Protein AF-A0A843A117-F1 (afdb_monomer_lite)

Radius of gyration: 20.24 Å; chains: 1; bounding box: 35×20×68 Å

Sequence (84 aa):
MLGYYIGFAGAGQNITMLRYNASDYLRRAAENLSFGNMENVTLLMENFTVIEQAYEEAQQQYQEYRYQIDGYIFFSTIREIPDQ

Foldseek 3Di:
DVVLVVQLVVLVVLLVVLVVLLVVLVVVLVVCVVVVNVVSNVVSVVVSVVSVVVNVVSVVSNVVSVCVVVVCVVVVVVVPDDDD

Structure (mmCIF, N/CA/C/O backbone):
data_AF-A0A843A117-F1
#
_entry.id   AF-A0A843A117-F1
#
loop_
_atom_site.group_PDB
_atom_site.id
_atom_site.type_symbol
_atom_site.label_atom_id
_atom_site.label_alt_id
_atom_site.label_comp_id
_atom_site.label_asym_id
_atom_site.label_entity_id
_atom_site.label_seq_id
_atom_site.pdbx_PDB_ins_code
_atom_site.Cartn_x
_atom_site.Cartn_y
_atom_site.Cartn_z
_atom_site.occupancy
_atom_site.B_iso_or_equiv
_atom_site.auth_seq_id
_atom_site.auth_comp_id
_atom_site.auth_asym_id
_atom_site.auth_atom_id
_atom_site.pdbx_PDB_model_num
ATOM 1 N N . MET A 1 1 ? -19.437 2.243 20.201 1.00 75.81 1 MET A N 1
ATOM 2 C CA . MET A 1 1 ? -19.398 0.888 19.604 1.00 75.81 1 MET A CA 1
ATOM 3 C C . MET A 1 1 ? -19.598 0.900 18.095 1.00 75.81 1 MET A C 1
ATOM 5 O O . MET A 1 1 ? -18.636 0.597 17.410 1.00 75.81 1 MET A O 1
ATOM 9 N N . LEU A 1 2 ? -20.764 1.290 17.559 1.00 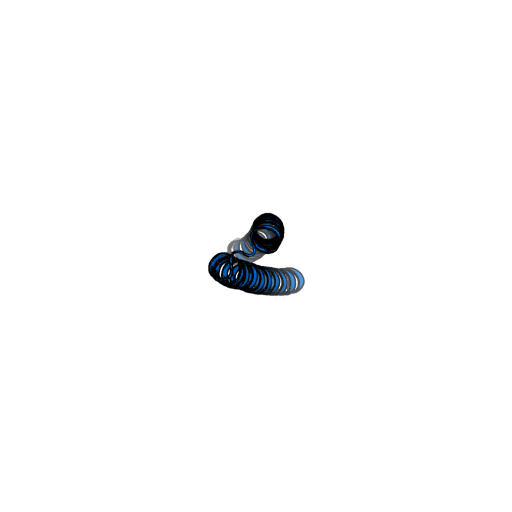87.00 2 LEU A N 1
ATOM 10 C CA . LEU A 1 2 ? -21.019 1.257 16.104 1.00 87.00 2 LEU A CA 1
ATOM 11 C C . LEU A 1 2 ? -19.953 1.997 15.269 1.00 87.00 2 LEU A C 1
ATOM 13 O O . LEU A 1 2 ? -19.518 1.486 14.245 1.00 87.00 2 LEU A O 1
ATOM 17 N N . GLY A 1 3 ? -19.466 3.147 15.749 1.00 91.62 3 GLY A N 1
ATOM 18 C CA . GLY A 1 3 ? -18.404 3.906 15.077 1.00 91.62 3 GLY A CA 1
ATOM 19 C C . GLY A 1 3 ? -17.093 3.135 14.870 1.00 91.62 3 GLY A C 1
ATOM 20 O O . GLY A 1 3 ? -16.463 3.313 13.836 1.00 91.62 3 GLY A O 1
ATOM 21 N N . TYR A 1 4 ? -16.708 2.235 15.787 1.00 92.19 4 TYR A N 1
ATOM 22 C CA . TYR A 1 4 ? -15.504 1.409 15.616 1.00 92.19 4 TYR A CA 1
ATOM 23 C C . TYR A 1 4 ? -15.693 0.338 14.544 1.00 92.19 4 TYR A C 1
ATOM 25 O O . TYR A 1 4 ? -14.779 0.104 13.768 1.00 92.19 4 TYR A O 1
ATOM 33 N N . TYR A 1 5 ? -16.882 -0.264 14.445 1.00 92.50 5 TYR A N 1
ATOM 34 C CA . TYR A 1 5 ? -17.194 -1.216 13.374 1.00 92.50 5 TYR A CA 1
ATOM 35 C C . TYR A 1 5 ? -17.264 -0.536 12.003 1.00 92.50 5 TYR A C 1
ATOM 37 O O . TYR A 1 5 ? -16.754 -1.078 11.026 1.00 92.50 5 TYR A O 1
ATOM 45 N N . ILE A 1 6 ? -17.844 0.668 11.933 1.00 95.50 6 ILE A N 1
ATOM 46 C CA . ILE A 1 6 ? -17.835 1.484 10.710 1.00 95.50 6 ILE A CA 1
ATOM 47 C C . ILE A 1 6 ? -16.392 1.844 10.331 1.00 95.50 6 ILE A C 1
ATOM 49 O O . ILE A 1 6 ? -16.006 1.664 9.179 1.00 95.50 6 ILE A O 1
ATOM 53 N N . GLY A 1 7 ? -15.584 2.294 11.297 1.00 96.12 7 GLY A N 1
ATOM 54 C CA . GLY A 1 7 ? -14.166 2.599 11.091 1.00 96.12 7 GLY A CA 1
ATOM 55 C C . GLY A 1 7 ? -13.365 1.385 10.619 1.00 96.12 7 GLY A C 1
ATOM 56 O O . GLY A 1 7 ? -12.638 1.476 9.636 1.00 96.12 7 GLY A O 1
ATOM 57 N N . PHE A 1 8 ? -13.567 0.225 11.246 1.00 96.00 8 PHE A N 1
ATOM 58 C CA . PHE A 1 8 ? -12.943 -1.043 10.868 1.00 96.00 8 PHE A CA 1
ATOM 59 C C . PHE A 1 8 ? -13.278 -1.450 9.428 1.00 96.00 8 PHE A C 1
ATOM 61 O O . PHE A 1 8 ? -12.380 -1.769 8.646 1.00 96.00 8 PHE A O 1
ATOM 68 N N . ALA A 1 9 ? -14.559 -1.390 9.051 1.00 97.06 9 ALA A N 1
ATOM 69 C CA . ALA A 1 9 ? -14.996 -1.683 7.690 1.00 97.06 9 ALA A CA 1
ATOM 70 C C . ALA A 1 9 ? -14.401 -0.692 6.674 1.00 97.06 9 ALA A C 1
ATOM 72 O O . ALA A 1 9 ? -13.911 -1.110 5.625 1.00 97.06 9 ALA A O 1
ATOM 73 N N . GLY A 1 10 ? -14.381 0.604 7.005 1.00 97.94 10 GLY A N 1
ATOM 74 C CA . GLY A 1 10 ? -13.771 1.643 6.174 1.00 97.94 10 GLY A CA 1
ATOM 75 C C . GLY A 1 10 ? -12.265 1.445 5.984 1.00 97.94 10 GLY A C 1
ATOM 76 O O . GLY A 1 10 ? -11.772 1.523 4.860 1.00 97.94 10 GLY A O 1
ATOM 77 N N . ALA A 1 11 ? -11.539 1.104 7.050 1.00 97.50 11 ALA A N 1
ATOM 78 C CA . ALA A 1 11 ? -10.115 0.787 6.980 1.00 97.50 11 ALA A CA 1
ATOM 79 C C . ALA A 1 11 ? -9.857 -0.455 6.106 1.00 97.50 11 ALA A C 1
ATOM 81 O O . ALA A 1 11 ? -8.979 -0.433 5.245 1.00 97.50 11 ALA A O 1
ATOM 82 N N . GLY A 1 12 ? -10.670 -1.510 6.243 1.00 98.00 12 GLY A N 1
ATOM 83 C CA . GLY A 1 12 ? -10.584 -2.705 5.395 1.00 98.00 12 GLY A CA 1
ATOM 84 C C . GLY A 1 12 ? -10.863 -2.422 3.912 1.00 98.00 12 GLY A C 1
ATOM 85 O O . GLY A 1 12 ? -10.171 -2.941 3.029 1.00 98.00 12 GLY A O 1
ATOM 86 N N . GLN A 1 13 ? -11.832 -1.550 3.620 1.00 98.25 13 GLN A N 1
ATOM 87 C CA . GLN A 1 13 ? -12.094 -1.074 2.261 1.00 98.25 13 GLN A CA 1
ATOM 88 C C . GLN A 1 13 ? -10.896 -0.291 1.705 1.00 98.25 13 GLN A C 1
ATOM 90 O O . GLN A 1 13 ? -10.489 -0.532 0.567 1.00 98.25 13 GLN A O 1
ATOM 95 N N . ASN A 1 14 ? -10.306 0.602 2.505 1.00 98.12 14 ASN A N 1
ATOM 96 C CA . ASN A 1 14 ? -9.142 1.387 2.102 1.00 98.12 14 ASN A CA 1
ATOM 97 C C . ASN A 1 14 ? -7.941 0.484 1.771 1.00 98.12 14 ASN A C 1
ATOM 99 O O . ASN A 1 14 ? -7.374 0.580 0.686 1.00 98.12 14 ASN A O 1
ATOM 103 N N . ILE A 1 15 ? -7.635 -0.485 2.642 1.00 98.50 15 ILE A N 1
ATOM 104 C CA . ILE A 1 15 ? -6.618 -1.524 2.404 1.00 98.50 15 ILE A CA 1
ATOM 105 C C . ILE A 1 15 ? -6.868 -2.238 1.069 1.00 98.50 15 ILE A C 1
ATOM 107 O O . ILE A 1 15 ? -5.945 -2.426 0.278 1.00 98.50 15 ILE A O 1
ATOM 111 N N . THR A 1 16 ? -8.115 -2.629 0.795 1.00 98.38 16 THR A N 1
ATOM 112 C CA . THR A 1 16 ? -8.475 -3.337 -0.445 1.00 98.38 16 THR A CA 1
ATOM 113 C C . THR A 1 16 ? -8.210 -2.479 -1.683 1.00 98.38 16 THR A C 1
ATOM 115 O O . THR A 1 16 ? -7.610 -2.954 -2.648 1.00 98.38 16 THR A O 1
ATOM 118 N N . MET A 1 17 ? -8.604 -1.206 -1.642 1.00 98.50 17 MET A N 1
ATOM 119 C CA . MET A 1 17 ? -8.364 -0.249 -2.722 1.00 98.50 17 MET A CA 1
ATOM 120 C C . MET A 1 17 ? -6.865 -0.015 -2.958 1.00 98.50 17 MET A C 1
ATOM 122 O O . MET A 1 17 ? -6.414 -0.029 -4.102 1.00 98.50 17 MET A O 1
ATOM 126 N N . LEU A 1 18 ? -6.077 0.139 -1.891 1.00 98.62 18 LEU A N 1
ATOM 127 C CA . LEU A 1 18 ? -4.628 0.326 -1.989 1.00 98.62 18 LEU A CA 1
ATOM 128 C C . LEU A 1 18 ? -3.945 -0.892 -2.624 1.00 98.62 18 LEU A C 1
ATOM 130 O O . LEU A 1 18 ? -3.142 -0.728 -3.539 1.00 98.62 18 LEU A O 1
ATOM 134 N N . ARG A 1 19 ? -4.321 -2.120 -2.235 1.00 98.12 19 ARG A N 1
ATOM 135 C CA . ARG A 1 19 ? -3.789 -3.351 -2.859 1.00 98.12 19 ARG A CA 1
ATOM 136 C C . ARG A 1 19 ? -4.127 -3.445 -4.343 1.00 98.12 19 ARG A C 1
ATOM 138 O O . ARG A 1 19 ? -3.290 -3.889 -5.131 1.00 98.12 19 ARG A O 1
ATOM 145 N N . TYR A 1 20 ? -5.338 -3.038 -4.722 1.00 98.31 20 TYR A N 1
ATOM 146 C CA . TYR A 1 20 ? -5.747 -2.998 -6.123 1.00 98.31 20 TYR A CA 1
ATOM 147 C C . TYR A 1 20 ? -4.875 -2.022 -6.924 1.00 98.31 20 TYR A C 1
ATOM 149 O O . TYR A 1 20 ? -4.305 -2.409 -7.943 1.00 98.31 20 TYR A O 1
ATOM 157 N N . ASN A 1 21 ? -4.694 -0.797 -6.426 1.00 98.06 21 ASN A N 1
ATOM 158 C CA . ASN A 1 21 ? -3.867 0.218 -7.082 1.00 98.06 21 ASN A CA 1
ATOM 159 C C . ASN A 1 21 ? -2.395 -0.206 -7.177 1.00 98.06 21 ASN A C 1
ATOM 161 O O . ASN A 1 21 ? -1.788 -0.069 -8.236 1.00 98.06 21 ASN A O 1
ATOM 165 N N . ALA A 1 22 ? -1.837 -0.778 -6.106 1.00 98.25 22 ALA A N 1
ATOM 166 C CA . ALA A 1 22 ? -0.480 -1.319 -6.098 1.00 98.25 22 ALA A CA 1
ATOM 167 C C . ALA A 1 22 ? -0.293 -2.383 -7.193 1.00 98.25 22 ALA A C 1
ATOM 169 O O . ALA A 1 22 ? 0.663 -2.335 -7.967 1.00 98.25 22 ALA A O 1
ATOM 170 N N . SER A 1 23 ? -1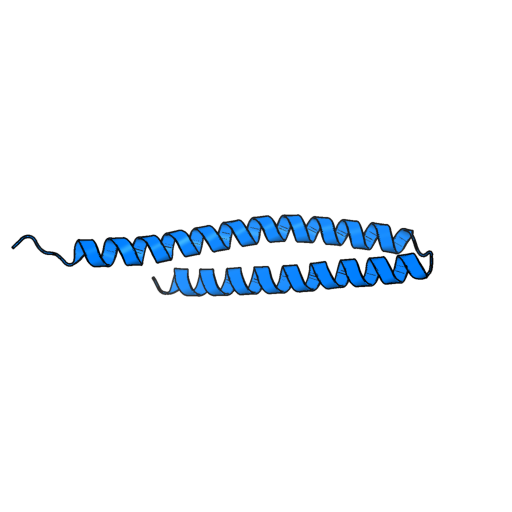.252 -3.307 -7.301 1.00 98.25 23 SER A N 1
ATOM 171 C CA . SER A 1 23 ? -1.243 -4.354 -8.326 1.00 98.25 23 SER A CA 1
ATOM 172 C C . SER A 1 23 ? -1.333 -3.771 -9.740 1.00 98.25 23 SER A C 1
ATOM 174 O O . SER A 1 23 ? -0.645 -4.244 -10.645 1.00 98.25 23 SER A O 1
ATOM 176 N N . ASP A 1 24 ? -2.145 -2.728 -9.942 1.00 98.31 24 ASP A N 1
ATOM 177 C CA . ASP A 1 24 ? -2.266 -2.057 -11.238 1.00 98.31 24 ASP A CA 1
ATOM 178 C C . ASP A 1 24 ? -0.976 -1.321 -11.633 1.00 98.31 24 ASP A C 1
ATOM 180 O O . ASP A 1 24 ? -0.542 -1.428 -12.782 1.00 98.31 24 ASP A O 1
ATOM 184 N N . TYR A 1 25 ? -0.313 -0.640 -10.692 1.00 98.44 25 TYR A N 1
ATOM 185 C CA . TYR A 1 25 ? 0.980 0.001 -10.951 1.00 98.44 25 TYR A CA 1
ATOM 186 C C . TYR A 1 25 ? 2.057 -1.012 -11.334 1.00 98.44 25 TYR A C 1
ATOM 188 O O . TYR A 1 25 ? 2.733 -0.811 -12.343 1.00 98.44 25 TYR A O 1
ATOM 196 N N . LEU A 1 26 ? 2.166 -2.130 -10.610 1.00 98.12 26 LEU A N 1
ATOM 197 C CA . LEU A 1 26 ? 3.117 -3.194 -10.944 1.00 98.12 26 LEU A CA 1
ATOM 198 C C . LEU A 1 26 ? 2.842 -3.799 -12.326 1.00 98.12 26 LEU A C 1
ATOM 200 O O . LEU A 1 26 ? 3.771 -3.990 -13.113 1.00 98.12 26 LEU A O 1
ATOM 204 N N . ARG A 1 27 ? 1.569 -4.054 -12.656 1.00 98.31 27 ARG A N 1
ATOM 205 C CA . ARG A 1 27 ? 1.172 -4.546 -13.983 1.00 98.31 27 ARG A CA 1
ATOM 206 C C . ARG A 1 27 ? 1.603 -3.574 -15.082 1.00 98.31 27 ARG A C 1
ATOM 208 O O . ARG A 1 27 ? 2.255 -3.982 -16.040 1.00 98.31 27 ARG A O 1
ATOM 215 N N . ARG A 1 28 ? 1.280 -2.286 -14.938 1.00 98.06 28 ARG A N 1
ATOM 216 C CA . ARG A 1 28 ? 1.650 -1.254 -15.921 1.00 98.06 28 ARG A CA 1
ATOM 217 C C . ARG A 1 28 ? 3.161 -1.067 -16.019 1.00 98.06 28 ARG A C 1
ATOM 219 O O . ARG A 1 28 ? 3.659 -0.795 -17.110 1.00 98.06 28 ARG A O 1
ATOM 226 N N . ALA A 1 29 ? 3.891 -1.198 -14.913 1.00 98.06 29 ALA A N 1
ATOM 227 C CA . ALA A 1 29 ? 5.346 -1.114 -14.914 1.00 98.06 29 ALA A CA 1
ATOM 228 C C . ALA A 1 29 ? 5.943 -2.273 -15.723 1.00 98.06 29 ALA A C 1
ATOM 230 O O . ALA A 1 29 ? 6.777 -2.041 -16.593 1.00 98.06 29 ALA A O 1
ATOM 231 N N . ALA A 1 30 ? 5.451 -3.500 -15.528 1.00 97.56 30 ALA A N 1
ATOM 232 C CA . ALA A 1 30 ? 5.865 -4.656 -16.323 1.00 97.56 30 ALA A CA 1
ATOM 233 C C . ALA A 1 30 ? 5.554 -4.482 -17.824 1.00 97.56 30 ALA A C 1
ATOM 235 O O . ALA A 1 30 ? 6.394 -4.788 -18.671 1.00 97.56 30 ALA A O 1
ATOM 236 N N . GLU A 1 31 ? 4.385 -3.931 -18.164 1.00 97.88 31 GLU A N 1
ATOM 237 C CA . GLU A 1 31 ? 4.022 -3.608 -19.551 1.00 97.88 31 GLU A CA 1
ATOM 238 C C . GLU A 1 31 ? 4.975 -2.569 -20.158 1.00 97.88 31 GLU A C 1
ATOM 240 O O . GLU A 1 31 ? 5.526 -2.792 -21.235 1.00 97.88 31 GLU A O 1
ATOM 245 N N . ASN A 1 32 ? 5.247 -1.461 -19.463 1.00 97.81 32 ASN A N 1
ATOM 246 C CA . ASN A 1 32 ? 6.163 -0.425 -19.958 1.00 97.81 32 ASN A CA 1
ATOM 247 C C . ASN A 1 32 ? 7.604 -0.933 -20.078 1.00 97.81 32 ASN A C 1
ATOM 249 O O . ASN A 1 32 ? 8.283 -0.593 -21.048 1.00 97.81 32 ASN A O 1
ATOM 253 N N . LEU A 1 33 ? 8.043 -1.796 -19.158 1.00 96.19 33 LEU A N 1
ATOM 254 C CA . LEU A 1 33 ? 9.336 -2.466 -19.240 1.00 96.19 33 LEU A CA 1
ATOM 255 C C . LEU A 1 33 ? 9.440 -3.308 -20.519 1.00 96.19 33 LEU A C 1
ATOM 257 O O . LEU A 1 33 ? 10.454 -3.245 -21.209 1.00 96.19 33 LEU A O 1
ATOM 261 N N . SER A 1 34 ? 8.375 -4.032 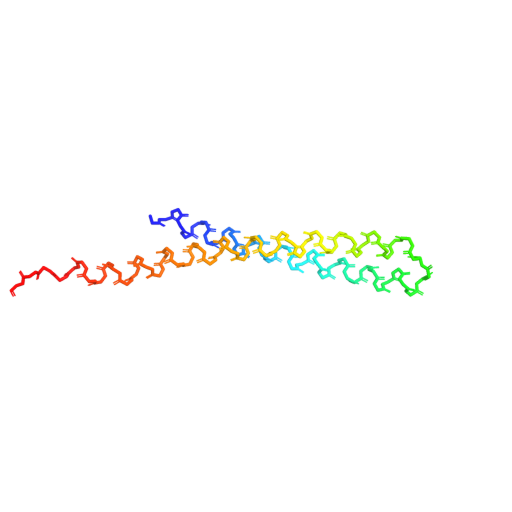-20.880 1.00 96.00 34 SER A N 1
ATOM 262 C CA . SER A 1 34 ? 8.332 -4.835 -22.111 1.00 96.00 34 SER A CA 1
ATOM 263 C C . SER A 1 34 ? 8.406 -3.994 -23.393 1.00 96.00 34 SER A C 1
ATOM 265 O O . SER A 1 34 ? 8.946 -4.451 -24.398 1.00 96.00 34 SER A O 1
ATOM 267 N N . PHE A 1 35 ? 7.932 -2.745 -23.346 1.00 95.69 35 PHE A N 1
ATOM 268 C CA . PHE A 1 35 ? 8.026 -1.782 -24.447 1.00 95.69 35 PHE A CA 1
ATOM 269 C C . PHE A 1 35 ? 9.309 -0.933 -24.420 1.00 95.69 35 PHE A C 1
ATOM 271 O O . PHE A 1 35 ? 9.497 -0.091 -25.296 1.00 95.69 35 PHE A O 1
ATOM 278 N N . GLY A 1 36 ? 10.190 -1.125 -23.431 1.00 94.62 36 GLY A N 1
ATOM 279 C CA . GLY A 1 36 ? 11.421 -0.345 -23.265 1.00 94.62 36 GLY A CA 1
ATOM 280 C C . GLY A 1 36 ? 11.208 1.093 -22.773 1.00 94.62 36 GLY A C 1
ATOM 281 O O . GLY A 1 36 ? 12.128 1.906 -22.852 1.00 94.62 36 GLY A O 1
ATOM 282 N N . ASN A 1 37 ? 10.022 1.430 -22.255 1.00 95.12 37 ASN A N 1
ATOM 283 C CA . ASN A 1 37 ? 9.709 2.766 -21.749 1.00 95.12 37 ASN A CA 1
ATOM 284 C C . ASN A 1 37 ? 10.095 2.908 -20.268 1.00 95.12 37 ASN A C 1
ATOM 286 O O . ASN A 1 37 ? 9.253 2.850 -19.373 1.00 95.12 37 ASN A O 1
ATOM 290 N N . MET A 1 38 ? 11.393 3.078 -20.017 1.00 94.50 38 MET A N 1
ATOM 291 C CA . MET A 1 38 ? 11.948 3.112 -18.660 1.00 94.50 38 MET A CA 1
ATOM 292 C C . MET A 1 38 ? 11.519 4.333 -17.836 1.00 94.50 38 MET A C 1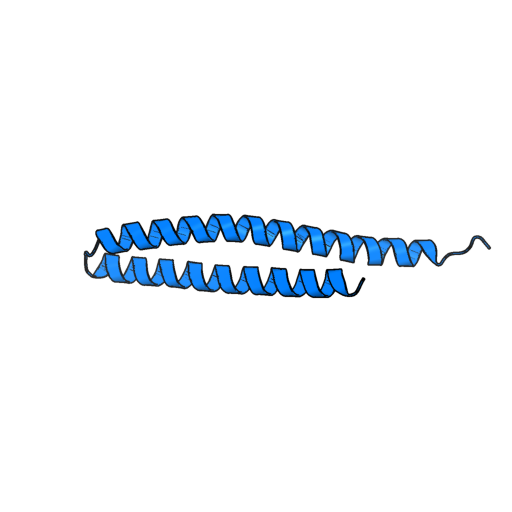
ATOM 294 O O . MET A 1 38 ? 11.404 4.217 -16.621 1.00 94.50 38 MET A O 1
ATOM 298 N N . GLU A 1 39 ? 11.249 5.481 -18.463 1.00 92.81 39 GLU A N 1
ATOM 299 C CA . GLU A 1 39 ? 10.768 6.678 -17.753 1.00 92.81 39 GLU A CA 1
ATOM 300 C C . GLU A 1 39 ? 9.412 6.410 -17.088 1.00 92.81 39 GLU A C 1
ATOM 302 O O . GLU A 1 39 ? 9.239 6.645 -15.890 1.00 92.81 39 GLU A O 1
ATOM 307 N N . ASN A 1 40 ? 8.483 5.803 -17.832 1.00 95.25 40 ASN A N 1
ATOM 308 C CA . ASN A 1 40 ? 7.195 5.398 -17.280 1.00 95.25 40 ASN A CA 1
ATOM 309 C C . ASN A 1 40 ? 7.340 4.325 -16.196 1.00 95.25 40 ASN A C 1
ATOM 311 O O . ASN A 1 40 ? 6.593 4.353 -15.222 1.00 95.25 40 ASN A O 1
ATOM 315 N N . VAL A 1 41 ? 8.283 3.384 -16.341 1.00 97.56 41 VAL A N 1
ATOM 316 C CA . VAL A 1 41 ? 8.549 2.374 -15.302 1.00 97.56 41 VAL A CA 1
ATOM 317 C C . VAL A 1 41 ? 8.949 3.049 -13.992 1.00 97.56 41 VAL A C 1
ATOM 319 O O . VAL A 1 41 ? 8.359 2.735 -12.961 1.00 97.56 41 VAL A O 1
ATOM 322 N N . THR A 1 42 ? 9.890 3.995 -14.027 1.00 97.94 42 THR A N 1
ATOM 323 C CA . THR A 1 42 ? 10.341 4.720 -12.829 1.00 97.94 42 THR A CA 1
ATOM 324 C C . THR A 1 42 ? 9.177 5.427 -12.138 1.00 97.94 42 THR A C 1
ATOM 326 O O . THR A 1 42 ? 8.949 5.196 -10.953 1.00 97.94 42 THR A O 1
ATOM 329 N N . LEU A 1 43 ? 8.368 6.185 -12.886 1.00 97.81 43 LEU A N 1
ATOM 330 C CA . LEU A 1 43 ? 7.209 6.891 -12.330 1.00 97.81 43 LEU A CA 1
ATOM 331 C C . LEU A 1 43 ? 6.175 5.933 -11.710 1.00 97.81 43 LEU A C 1
ATOM 333 O O . LEU A 1 43 ? 5.581 6.218 -10.670 1.00 97.81 43 LEU A O 1
ATOM 337 N N . LEU A 1 44 ? 5.927 4.784 -12.342 1.00 98.38 44 LEU A N 1
ATOM 338 C CA . LEU A 1 44 ? 4.991 3.782 -11.823 1.00 98.38 44 LEU A CA 1
ATOM 339 C C . LEU A 1 44 ? 5.517 3.122 -10.541 1.00 98.38 44 LEU A C 1
ATOM 341 O O . LEU A 1 44 ? 4.732 2.879 -9.627 1.00 98.38 44 LEU A O 1
ATOM 345 N N . MET A 1 45 ? 6.827 2.880 -10.446 1.00 98.25 45 MET A N 1
ATOM 346 C CA . MET A 1 45 ? 7.456 2.329 -9.241 1.00 98.25 45 MET A CA 1
ATOM 347 C C . MET A 1 45 ? 7.503 3.337 -8.085 1.00 98.25 45 MET A C 1
ATOM 349 O O . MET A 1 45 ? 7.313 2.955 -6.929 1.00 98.25 45 MET A O 1
ATOM 353 N N . GLU A 1 46 ? 7.683 4.626 -8.373 1.00 98.12 46 GLU A N 1
ATOM 354 C CA . GLU A 1 46 ? 7.551 5.694 -7.375 1.00 98.12 46 GLU A CA 1
ATOM 355 C C . GLU A 1 46 ? 6.125 5.744 -6.811 1.00 98.12 46 GLU A C 1
ATOM 357 O O . GLU A 1 46 ? 5.934 5.709 -5.596 1.00 98.12 46 GLU A O 1
ATOM 362 N N . ASN A 1 47 ? 5.110 5.720 -7.682 1.00 98.06 47 ASN A N 1
ATOM 363 C CA . ASN A 1 47 ? 3.710 5.673 -7.256 1.00 98.06 47 ASN A CA 1
ATOM 364 C C . ASN A 1 47 ? 3.381 4.403 -6.459 1.00 98.06 47 ASN A C 1
ATOM 366 O O . ASN A 1 47 ? 2.648 4.470 -5.474 1.00 98.06 47 ASN A O 1
ATOM 370 N N . PHE A 1 48 ? 3.933 3.252 -6.850 1.00 98.38 48 PHE A N 1
ATOM 371 C CA . PHE A 1 48 ? 3.812 2.014 -6.081 1.00 98.38 48 PHE A CA 1
ATOM 372 C C . PHE A 1 48 ? 4.383 2.175 -4.664 1.00 98.38 48 PHE A C 1
ATOM 374 O O . PHE A 1 48 ? 3.707 1.827 -3.700 1.00 98.38 48 PHE A O 1
ATOM 381 N N . THR A 1 49 ? 5.564 2.784 -4.532 1.00 98.25 49 THR A N 1
ATOM 382 C CA . THR A 1 49 ? 6.210 3.026 -3.231 1.00 98.25 49 THR A CA 1
ATOM 383 C C . THR A 1 49 ? 5.352 3.925 -2.333 1.00 98.25 49 THR A C 1
ATOM 385 O O . THR A 1 49 ? 5.200 3.658 -1.142 1.00 98.25 49 THR A O 1
ATOM 388 N N . VAL A 1 50 ? 4.728 4.964 -2.898 1.00 98.06 50 VAL A N 1
ATOM 389 C CA . VAL A 1 50 ? 3.787 5.827 -2.160 1.00 98.06 50 VAL A CA 1
ATOM 390 C C . VAL A 1 50 ? 2.563 5.035 -1.681 1.00 98.06 50 VAL A C 1
ATOM 392 O O . VAL A 1 50 ? 2.102 5.222 -0.555 1.00 98.06 50 VAL A O 1
ATOM 395 N N . ILE A 1 51 ? 2.038 4.124 -2.508 1.00 98.12 51 ILE A N 1
ATOM 396 C CA . ILE A 1 51 ? 0.914 3.263 -2.118 1.00 98.12 51 ILE A CA 1
ATOM 397 C C . ILE A 1 51 ? 1.310 2.272 -1.021 1.00 98.12 51 ILE A C 1
ATOM 399 O O . ILE A 1 51 ? 0.486 2.012 -0.147 1.00 98.12 51 ILE A O 1
ATOM 403 N N . GLU A 1 52 ? 2.533 1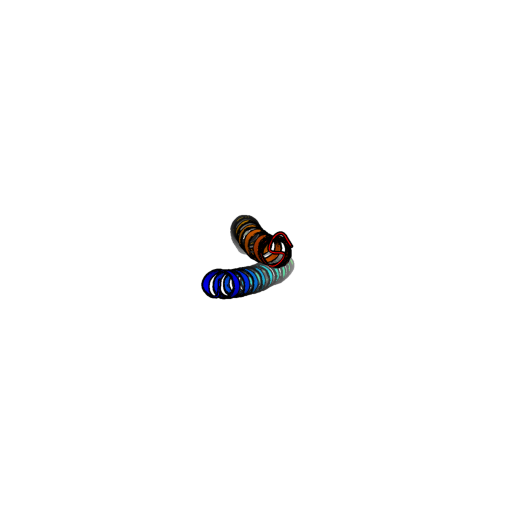.734 -1.031 1.00 97.75 52 GLU A N 1
ATOM 404 C CA . GLU A 1 52 ? 3.014 0.864 0.050 1.00 97.75 52 GLU A CA 1
ATOM 405 C C . GLU A 1 52 ? 3.031 1.594 1.395 1.00 97.75 52 GLU A C 1
ATOM 407 O O . GLU A 1 52 ? 2.503 1.071 2.374 1.00 97.75 52 GLU A O 1
ATOM 412 N N . GLN A 1 53 ? 3.522 2.835 1.431 1.00 97.62 53 GLN A N 1
ATOM 413 C CA . GLN A 1 53 ? 3.504 3.654 2.650 1.00 97.62 53 GLN A CA 1
ATOM 414 C C . GLN A 1 53 ? 2.071 3.898 3.147 1.00 97.62 53 GLN A C 1
ATOM 416 O O . GLN A 1 53 ? 1.753 3.642 4.308 1.00 97.62 53 GLN A O 1
ATOM 421 N N . ALA A 1 54 ? 1.166 4.305 2.252 1.00 97.88 54 ALA A N 1
ATOM 422 C CA . ALA A 1 54 ? -0.242 4.502 2.601 1.00 97.88 54 ALA A CA 1
ATOM 423 C C . ALA A 1 54 ? -0.922 3.200 3.069 1.00 97.88 54 ALA A C 1
ATOM 425 O O . ALA A 1 54 ? -1.826 3.219 3.908 1.00 97.88 54 ALA A O 1
ATOM 426 N N . TYR A 1 55 ? -0.504 2.054 2.528 1.00 98.06 55 TYR A N 1
ATOM 427 C CA . TYR A 1 55 ? -1.000 0.743 2.930 1.00 98.06 55 TYR A CA 1
ATOM 428 C C . TYR A 1 55 ? -0.567 0.380 4.351 1.00 98.06 55 TYR A C 1
ATOM 430 O O . TYR A 1 55 ? -1.390 -0.139 5.106 1.00 98.06 55 TYR A O 1
ATOM 438 N N . GLU A 1 56 ? 0.676 0.669 4.740 1.00 97.75 56 GLU A N 1
ATOM 439 C CA . GLU A 1 56 ? 1.158 0.450 6.109 1.00 97.75 56 GLU A CA 1
ATOM 440 C C . GLU A 1 56 ? 0.360 1.271 7.129 1.00 97.75 56 GLU A C 1
ATOM 442 O O . GLU A 1 56 ? -0.103 0.729 8.137 1.00 97.75 56 GLU A O 1
ATOM 447 N N . GLU A 1 57 ? 0.096 2.543 6.831 1.00 96.38 57 GLU A N 1
ATOM 448 C CA . GLU A 1 57 ? -0.741 3.402 7.677 1.00 96.38 57 GLU A CA 1
ATOM 449 C C . GLU A 1 57 ? -2.178 2.867 7.791 1.00 96.38 57 GLU A C 1
ATOM 451 O O . GLU A 1 57 ? -2.743 2.781 8.886 1.00 96.38 57 GLU A O 1
ATOM 456 N N . ALA A 1 58 ? -2.775 2.449 6.670 1.00 97.00 58 ALA A N 1
ATOM 457 C CA . ALA A 1 58 ? -4.117 1.873 6.659 1.00 97.00 58 ALA A CA 1
ATOM 458 C C . ALA 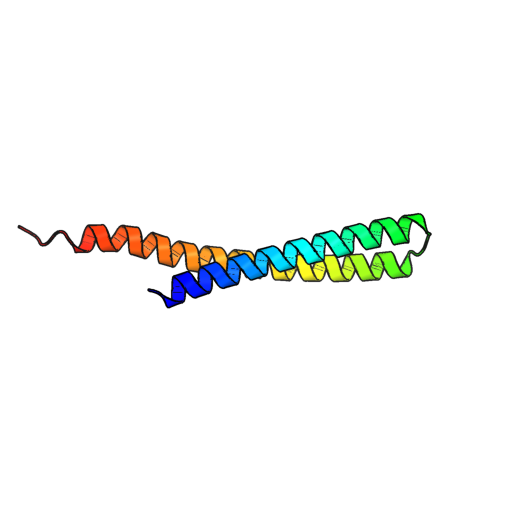A 1 58 ? -4.183 0.547 7.440 1.00 97.00 58 ALA A C 1
ATOM 460 O O . ALA A 1 58 ? -5.173 0.281 8.128 1.00 97.00 58 ALA A O 1
ATOM 461 N N . GLN A 1 59 ? -3.128 -0.272 7.372 1.00 97.94 59 GLN A N 1
ATOM 462 C CA . GLN A 1 59 ? -2.992 -1.485 8.177 1.00 97.94 59 GLN A CA 1
ATOM 463 C C . GLN A 1 59 ? -2.941 -1.162 9.665 1.00 97.94 59 GLN A C 1
ATOM 465 O O . GLN A 1 59 ? -3.646 -1.804 10.443 1.00 97.94 59 GLN A O 1
ATOM 470 N N . GLN A 1 60 ? -2.172 -0.150 10.068 1.00 97.75 60 GLN A N 1
ATOM 471 C CA . GLN A 1 60 ? -2.122 0.272 11.463 1.00 97.75 60 GLN A CA 1
ATOM 472 C C . GLN A 1 60 ? -3.512 0.686 11.969 1.00 97.75 60 GLN A C 1
ATOM 474 O O . GLN A 1 60 ? -3.974 0.158 12.982 1.00 97.75 60 GLN A O 1
ATOM 479 N N . GLN A 1 61 ? -4.226 1.537 11.228 1.00 97.12 61 GLN A N 1
ATOM 480 C CA . GLN A 1 61 ? -5.585 1.965 11.590 1.00 97.12 61 GLN A CA 1
ATOM 481 C C . GLN A 1 61 ? -6.562 0.787 11.696 1.00 97.12 61 GLN A C 1
ATOM 483 O O . GLN A 1 61 ? -7.373 0.712 12.621 1.00 97.12 61 GLN A O 1
ATOM 488 N N . TYR A 1 62 ? -6.478 -0.168 10.767 1.00 97.88 62 TYR A N 1
ATOM 489 C CA . TYR A 1 62 ? -7.287 -1.382 10.816 1.00 97.88 62 TYR A CA 1
ATOM 490 C C . TYR A 1 62 ? -7.028 -2.188 12.096 1.00 97.88 62 TYR A C 1
ATOM 492 O O . TYR A 1 62 ? -7.981 -2.625 12.747 1.00 97.88 62 TYR A O 1
ATOM 500 N N . GLN A 1 63 ? -5.759 -2.356 12.490 1.00 97.50 63 GLN A N 1
ATOM 501 C CA . GLN A 1 63 ? -5.415 -3.059 13.729 1.00 97.50 63 GLN A CA 1
ATOM 502 C C . GLN A 1 63 ? -5.869 -2.295 14.974 1.00 97.50 63 GLN A C 1
ATOM 504 O O . GLN A 1 63 ? -6.342 -2.920 15.920 1.00 97.50 63 GLN A O 1
ATOM 509 N N . GLU A 1 64 ? -5.791 -0.964 14.979 1.00 95.75 64 GLU A N 1
ATOM 510 C CA . GLU A 1 64 ? -6.296 -0.144 16.082 1.00 95.75 64 GLU A CA 1
ATOM 511 C C . GLU A 1 64 ? -7.805 -0.341 16.274 1.00 95.75 64 GLU A C 1
ATOM 513 O O . GLU A 1 64 ? -8.255 -0.623 17.388 1.00 95.75 64 GLU A O 1
ATOM 518 N N . TYR A 1 65 ? -8.596 -0.283 15.197 1.00 95.75 65 TYR A N 1
ATOM 519 C CA . TYR A 1 65 ? -10.034 -0.547 15.281 1.00 95.75 65 TYR A CA 1
ATOM 520 C C . TYR A 1 65 ? -10.344 -1.977 15.712 1.00 95.75 65 TYR A C 1
ATOM 522 O O . TYR A 1 65 ? -11.226 -2.182 16.549 1.00 95.75 65 TYR A O 1
ATOM 530 N N . ARG A 1 66 ? -9.602 -2.956 15.185 1.00 94.00 66 ARG A N 1
ATOM 531 C CA . ARG A 1 66 ? -9.726 -4.355 15.594 1.00 94.00 66 ARG A CA 1
ATOM 532 C C . ARG A 1 66 ? -9.473 -4.519 17.088 1.00 94.00 66 ARG A C 1
ATOM 534 O O . ARG A 1 66 ? -10.286 -5.127 17.769 1.00 94.00 66 ARG A O 1
ATOM 541 N N . TYR A 1 67 ? -8.386 -3.947 17.602 1.00 93.50 67 TYR A N 1
ATOM 542 C CA . TYR A 1 67 ? -8.031 -4.032 19.016 1.00 93.50 67 TYR A CA 1
ATOM 543 C C . TYR A 1 67 ? -9.112 -3.421 19.910 1.00 93.50 67 TYR A C 1
ATOM 545 O O . TYR A 1 67 ? -9.459 -4.000 20.936 1.00 93.50 67 TYR A O 1
ATOM 553 N N . GLN A 1 68 ? -9.689 -2.282 19.509 1.00 91.12 68 GLN A N 1
ATOM 554 C CA . GLN A 1 68 ? -10.823 -1.700 20.228 1.00 91.12 68 GLN A CA 1
ATOM 555 C C . GLN A 1 68 ? -12.008 -2.670 20.240 1.00 91.12 68 GLN A C 1
ATOM 557 O O . GLN A 1 68 ? -12.523 -2.978 21.311 1.00 91.12 68 GLN A O 1
ATOM 562 N N . ILE A 1 69 ? -12.415 -3.191 19.079 1.00 90.00 69 ILE A N 1
ATOM 563 C CA . ILE A 1 69 ? -13.526 -4.148 18.958 1.00 90.00 69 ILE A CA 1
ATOM 564 C C . ILE A 1 69 ? -13.289 -5.392 19.828 1.00 90.00 69 ILE A C 1
ATOM 566 O O . ILE A 1 69 ? -14.144 -5.723 20.652 1.00 90.00 69 ILE A O 1
ATOM 570 N N . ASP A 1 70 ? -12.127 -6.031 19.695 1.00 86.88 70 ASP A N 1
ATOM 571 C CA . ASP A 1 70 ? -11.752 -7.243 20.430 1.00 86.88 70 ASP A CA 1
ATOM 572 C C . ASP A 1 70 ? -11.708 -6.974 21.946 1.00 86.88 70 ASP A C 1
ATOM 574 O O . ASP A 1 70 ? -12.242 -7.752 22.740 1.00 86.88 70 ASP A O 1
ATOM 578 N N . GLY A 1 71 ? -11.157 -5.826 22.356 1.00 81.00 71 GLY A N 1
ATOM 579 C CA . GLY A 1 71 ? -11.156 -5.378 23.747 1.00 81.00 71 GLY A CA 1
ATOM 580 C C . GLY A 1 71 ? -12.569 -5.195 24.305 1.00 81.00 71 GLY A C 1
ATOM 581 O O . GLY A 1 71 ? -12.864 -5.652 25.408 1.00 81.00 71 GLY A O 1
ATOM 582 N N . TYR A 1 72 ? -13.487 -4.593 23.544 1.00 70.06 72 TYR A N 1
ATOM 583 C CA . TYR A 1 72 ? -14.885 -4.479 23.969 1.00 70.06 72 TYR A CA 1
ATOM 584 C C . TYR A 1 72 ? -15.576 -5.846 24.085 1.00 70.06 72 TYR A C 1
ATOM 586 O O . TYR A 1 72 ? -16.310 -6.058 25.050 1.00 70.06 72 TYR A O 1
ATOM 594 N N . ILE A 1 73 ? -15.339 -6.784 23.162 1.00 61.31 73 ILE A N 1
ATOM 595 C CA . ILE A 1 73 ? -15.904 -8.146 23.232 1.00 61.31 73 ILE A CA 1
ATOM 596 C C . ILE A 1 73 ? -15.413 -8.871 24.498 1.00 61.31 73 ILE A C 1
ATOM 598 O O . ILE A 1 73 ? -16.206 -9.487 25.213 1.00 61.31 73 ILE A O 1
ATOM 602 N N . PHE A 1 74 ? -14.127 -8.743 24.827 1.00 58.19 74 PHE A N 1
ATOM 603 C CA . PHE A 1 74 ? -13.538 -9.412 25.987 1.00 58.19 74 PHE A CA 1
ATOM 604 C C . PHE A 1 74 ? -13.956 -8.789 27.331 1.00 58.19 74 PHE A C 1
ATOM 606 O O . PHE A 1 74 ? -14.220 -9.504 28.292 1.00 58.19 74 PHE A O 1
ATOM 613 N N . PHE A 1 75 ? -14.060 -7.460 27.429 1.00 54.38 75 PHE A N 1
ATOM 614 C CA . PHE A 1 75 ? -14.408 -6.802 28.698 1.00 54.38 75 PHE A CA 1
ATOM 615 C C . PHE A 1 75 ? -15.914 -6.620 28.929 1.00 54.38 75 PHE A C 1
ATOM 617 O O . PHE A 1 75 ? -16.319 -6.417 30.074 1.00 54.38 75 PHE A O 1
ATOM 624 N N . SER A 1 76 ? -16.757 -6.697 27.895 1.00 55.56 76 SER A N 1
ATOM 625 C CA . SER A 1 76 ? -18.221 -6.708 28.075 1.00 55.56 76 SER A CA 1
ATOM 626 C C . SER A 1 76 ? -18.696 -7.983 28.773 1.00 55.56 76 SER A C 1
ATOM 628 O O . SER A 1 76 ? -19.487 -7.901 29.704 1.00 55.56 76 SER A O 1
ATOM 630 N N . THR A 1 77 ? -18.126 -9.135 28.416 1.00 52.59 77 THR A N 1
ATOM 631 C CA . THR A 1 77 ? -18.426 -10.427 29.058 1.00 52.59 77 THR A CA 1
ATOM 632 C C . THR A 1 77 ? -17.978 -10.495 30.522 1.00 52.59 77 THR A C 1
ATOM 634 O O . THR A 1 77 ? -18.644 -11.132 31.330 1.00 52.59 77 THR A O 1
ATOM 637 N N . ILE A 1 78 ? -16.896 -9.804 30.901 1.00 54.47 78 ILE A N 1
ATOM 638 C CA . ILE A 1 78 ? -16.408 -9.759 32.294 1.00 54.47 78 ILE A CA 1
ATOM 639 C C . ILE A 1 78 ? -17.203 -8.759 33.155 1.00 54.47 78 ILE A C 1
ATOM 641 O O . ILE A 1 78 ? -17.394 -8.994 34.344 1.00 54.47 78 ILE A O 1
ATOM 645 N N . ARG A 1 79 ? -17.700 -7.651 32.582 1.00 51.25 79 ARG A N 1
ATOM 646 C CA . ARG A 1 79 ? -18.496 -6.647 33.323 1.00 51.25 79 ARG A CA 1
ATOM 647 C C . ARG A 1 79 ? -19.927 -7.093 33.641 1.00 51.25 79 ARG A C 1
ATOM 649 O O . ARG A 1 79 ? -20.563 -6.462 34.479 1.00 51.25 79 ARG A O 1
ATOM 656 N N . GLU A 1 80 ? -20.431 -8.139 32.988 1.00 55.56 80 GLU A N 1
ATOM 657 C CA . GLU A 1 80 ? -21.777 -8.686 33.218 1.00 55.56 80 GLU A CA 1
ATOM 658 C C . GLU A 1 80 ? -21.842 -9.778 34.298 1.00 55.56 80 GLU A C 1
ATOM 660 O O . GLU A 1 80 ? -22.913 -10.340 34.515 1.00 55.56 80 GLU A O 1
ATOM 665 N N . ILE A 1 81 ? -20.750 -10.060 35.017 1.00 57.75 81 ILE A N 1
ATOM 666 C CA . ILE A 1 81 ? -20.811 -10.849 36.254 1.00 57.75 81 ILE A CA 1
ATOM 667 C C . ILE A 1 81 ? -20.924 -9.854 37.417 1.00 57.75 81 ILE A C 1
ATOM 669 O O . ILE A 1 81 ? -19.896 -9.368 37.892 1.00 57.75 81 ILE A O 1
ATOM 673 N N . PRO A 1 82 ? -22.136 -9.470 37.863 1.00 48.38 82 PRO A N 1
ATOM 674 C CA . PRO A 1 82 ? -22.267 -8.825 39.156 1.00 48.38 82 PRO A CA 1
ATOM 675 C C . PRO A 1 82 ? -21.790 -9.822 40.211 1.00 48.38 82 PRO A C 1
ATOM 677 O O . PRO A 1 82 ? -22.165 -10.995 40.153 1.00 48.38 82 PRO A O 1
ATOM 680 N N . ASP A 1 83 ? -20.972 -9.355 41.151 1.00 57.91 83 ASP A N 1
ATOM 681 C CA . ASP A 1 83 ? -20.649 -10.101 42.363 1.00 57.91 83 ASP A CA 1
ATOM 682 C C . ASP A 1 83 ? -21.968 -10.609 42.986 1.00 57.91 83 ASP A C 1
ATOM 684 O O . ASP A 1 83 ? -22.783 -9.811 43.460 1.00 57.91 83 ASP A O 1
ATOM 688 N N . GLN A 1 84 ? -22.213 -11.922 42.904 1.00 46.84 84 GLN A N 1
ATOM 689 C CA . GLN A 1 84 ? -23.238 -12.631 43.674 1.00 46.84 84 GLN A CA 1
ATOM 690 C C . GLN A 1 84 ? -22.570 -13.357 44.834 1.00 46.84 84 GLN A C 1
ATOM 692 O O . GLN A 1 84 ? -21.562 -14.056 44.580 1.00 46.84 84 GLN A O 1
#

pLDDT: mean 89.8, std 15.2, range [46.84, 98.62]

Secondary structure (DSSP, 8-state):
-HHHHHHHHHHHHHHHHHHHHHHHHHHHHHHHHHTT-HHHHHHHHHHHHHHHHHHHHHHHHHHHHHHHHHHHHHHHHHHT----